Protein AF-A0A7S2YA47-F1 (afdb_monomer)

Mean predicted aligned error: 6.16 Å

InterPro domains:
  IPR000994 Peptidase M24 [PF00557] (29-94)
  IPR036005 Creatinase/aminopeptidase-like [G3DSA:3.90.230.10] (22-99)
  IPR036005 Creatinase/aminopeptidase-like [SSF55920] (19-94)
  IPR052433 Xaa-Pro dipeptidase-like [PTHR48480] (7-99)

Sequence (99 aa):
QLKTIMDDDFLFPLVAECRVIKSPAEMDLLRHVTEVTSYAHAYVMRNMKPGMMEYQGESLFKHYCYYNYGCRLLGYTAICGCGPNAAILHYGHAGEPNE

Solvent-accessible surface area (backbone atoms only — not comparable to full-atom values): 6145 Å² total; per-residue (Å²): 130,86,78,76,88,71,57,61,86,62,51,45,59,53,52,52,56,57,64,72,62,70,52,72,69,55,48,54,51,52,50,52,54,51,51,46,51,51,52,18,51,52,50,30,65,73,67,63,56,92,91,67,54,47,70,56,51,48,48,46,29,54,45,44,33,26,75,77,67,65,43,80,70,71,101,59,86,77,72,53,55,60,79,77,43,56,73,41,91,51,38,93,45,97,84,54,95,65,129

Secondary structure (DSSP, 8-state):
-------TTTHHHHHHHHTTSPPHHHHHHHHHHHHHHHHHHHHHHHH--TT--HHHHHHHHHHHHHHHH---S-SS------GGGGG-TTTT-TTSS--

Structure (mmCIF, N/CA/C/O backbone):
data_AF-A0A7S2YA47-F1
#
_entry.id   AF-A0A7S2YA47-F1
#
loop_
_atom_site.group_PDB
_atom_site.id
_atom_site.type_symbol
_atom_site.label_atom_id
_atom_site.label_alt_id
_atom_site.label_comp_id
_atom_site.label_asym_id
_atom_site.label_entity_id
_atom_site.label_seq_id
_atom_site.pdbx_PDB_ins_code
_atom_site.Cartn_x
_atom_site.Cartn_y
_atom_site.Cartn_z
_atom_site.occupancy
_atom_site.B_iso_or_equiv
_atom_site.auth_seq_id
_atom_site.auth_comp_id
_atom_site.auth_asym_id
_atom_site.auth_atom_id
_atom_site.pdbx_PDB_model_num
ATOM 1 N N . GLN A 1 1 ? 36.573 -14.750 -2.898 1.00 49.38 1 GLN A N 1
ATOM 2 C CA . GLN A 1 1 ? 35.393 -13.862 -2.906 1.00 49.38 1 GLN A CA 1
ATOM 3 C C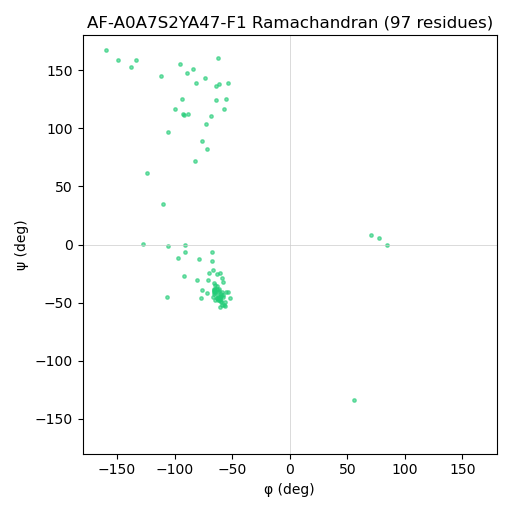 . GLN A 1 1 ? 35.374 -13.155 -4.250 1.00 49.38 1 GLN A C 1
ATOM 5 O O . GLN A 1 1 ? 36.305 -12.411 -4.530 1.00 49.38 1 GLN A O 1
ATOM 10 N N . LEU A 1 2 ? 34.404 -13.460 -5.116 1.00 52.62 2 LEU A N 1
ATOM 11 C CA . LEU A 1 2 ? 34.212 -12.703 -6.355 1.00 52.62 2 LEU A CA 1
ATOM 12 C C . LEU A 1 2 ? 33.728 -11.311 -5.949 1.00 52.62 2 LEU A C 1
ATOM 14 O O . LEU A 1 2 ? 32.648 -11.171 -5.385 1.00 52.62 2 LEU A O 1
ATOM 18 N N . LYS A 1 3 ? 34.576 -10.304 -6.149 1.00 56.91 3 LYS A N 1
ATOM 19 C CA . LYS A 1 3 ? 34.206 -8.903 -5.976 1.00 56.91 3 LYS A CA 1
ATOM 20 C C . LYS A 1 3 ? 33.305 -8.581 -7.164 1.00 56.91 3 LYS A C 1
ATOM 22 O O . LYS A 1 3 ? 33.797 -8.523 -8.289 1.00 56.91 3 LYS A O 1
ATOM 27 N N . THR A 1 4 ? 31.996 -8.504 -6.947 1.00 65.31 4 THR A N 1
ATOM 28 C CA . THR A 1 4 ? 31.060 -8.101 -7.997 1.00 65.31 4 THR A CA 1
ATOM 29 C C . THR A 1 4 ? 31.506 -6.729 -8.48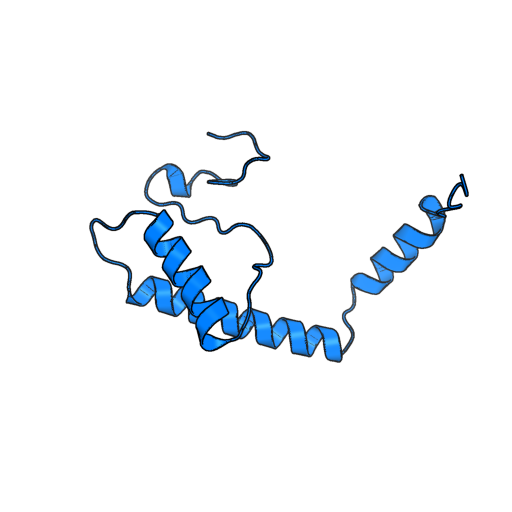7 1.00 65.31 4 THR A C 1
ATOM 31 O O . THR A 1 4 ? 31.564 -5.785 -7.702 1.00 65.31 4 THR A O 1
ATOM 34 N N . ILE A 1 5 ? 31.906 -6.635 -9.754 1.00 68.75 5 ILE A N 1
ATOM 35 C CA . ILE A 1 5 ? 32.142 -5.350 -10.408 1.00 68.75 5 ILE A CA 1
ATOM 36 C C . ILE A 1 5 ? 30.742 -4.820 -10.705 1.00 68.75 5 ILE A C 1
ATOM 38 O O . ILE A 1 5 ? 30.135 -5.190 -11.706 1.00 68.75 5 ILE A O 1
ATOM 42 N N . MET A 1 6 ? 30.175 -4.093 -9.749 1.00 69.50 6 MET A N 1
ATOM 43 C CA . MET A 1 6 ? 28.877 -3.450 -9.894 1.00 69.50 6 MET A CA 1
ATOM 44 C C . MET A 1 6 ? 29.157 -2.037 -10.395 1.00 69.50 6 MET A C 1
ATOM 46 O O . MET A 1 6 ? 29.830 -1.261 -9.720 1.00 69.50 6 MET A O 1
ATOM 50 N N . ASP A 1 7 ? 28.757 -1.761 -11.632 1.00 73.38 7 ASP A N 1
ATOM 51 C CA . ASP A 1 7 ? 28.939 -0.454 -12.262 1.00 73.38 7 ASP A CA 1
ATOM 52 C C . ASP A 1 7 ? 27.814 0.487 -11.818 1.00 73.38 7 ASP A C 1
ATOM 54 O O . ASP A 1 7 ? 26.868 0.766 -12.556 1.00 73.38 7 ASP A O 1
ATOM 58 N N . ASP A 1 8 ? 27.878 0.902 -10.556 1.00 79.31 8 ASP A N 1
ATOM 59 C CA . ASP A 1 8 ? 26.852 1.743 -9.939 1.00 79.31 8 ASP A CA 1
ATOM 60 C C . ASP A 1 8 ? 26.862 3.172 -10.499 1.00 79.31 8 ASP A C 1
ATOM 62 O O . ASP A 1 8 ? 25.832 3.835 -10.498 1.00 79.31 8 ASP A O 1
ATOM 66 N N . ASP A 1 9 ? 27.986 3.648 -11.031 1.00 85.50 9 ASP A N 1
ATOM 67 C CA . ASP A 1 9 ? 28.094 5.022 -11.528 1.00 85.50 9 ASP A CA 1
ATOM 68 C C . ASP A 1 9 ? 27.500 5.186 -12.935 1.00 85.50 9 ASP A C 1
ATOM 70 O O . ASP A 1 9 ? 26.979 6.253 -13.264 1.00 85.50 9 ASP A O 1
ATOM 74 N N . PHE A 1 10 ? 27.540 4.140 -13.769 1.00 87.00 10 PHE A N 1
ATOM 75 C CA . PHE A 1 10 ? 26.995 4.187 -15.127 1.00 87.00 10 PHE A CA 1
ATOM 76 C C . PHE A 1 10 ? 25.689 3.400 -15.284 1.00 87.00 10 PHE A C 1
ATOM 78 O O . PHE A 1 10 ? 24.732 3.909 -15.872 1.00 87.00 10 PHE A O 1
ATOM 85 N N . LEU A 1 11 ? 25.597 2.174 -14.755 1.00 89.75 11 LEU A N 1
ATOM 86 C CA . LEU A 1 11 ? 24.423 1.326 -14.981 1.00 89.75 11 LEU A CA 1
ATOM 87 C C . LEU A 1 11 ? 23.221 1.760 -14.136 1.00 89.75 11 LEU A C 1
ATOM 89 O O . LEU A 1 11 ? 22.095 1.749 -14.638 1.00 89.75 11 LEU A O 1
ATOM 93 N N . PHE A 1 12 ? 23.432 2.163 -12.880 1.00 90.38 12 PHE A N 1
ATOM 94 C CA . PHE A 1 12 ? 22.343 2.620 -12.012 1.00 90.38 12 PHE A CA 1
ATOM 95 C C . PHE A 1 12 ? 21.547 3.790 -12.611 1.00 90.38 12 PHE A C 1
ATOM 97 O O . PHE A 1 12 ? 20.326 3.643 -12.716 1.00 90.38 12 PHE A O 1
ATOM 104 N N . PRO A 1 13 ? 22.156 4.920 -13.041 1.00 93.19 13 PRO A N 1
ATOM 105 C CA . PRO A 1 13 ? 21.384 6.035 -13.588 1.00 93.19 13 PRO A CA 1
ATOM 106 C C . PRO A 1 13 ? 20.641 5.659 -14.874 1.00 93.19 13 PRO A C 1
ATOM 108 O O . PRO A 1 13 ? 19.504 6.086 -15.062 1.00 93.19 13 PRO A O 1
ATOM 111 N N . LEU A 1 14 ? 21.225 4.807 -15.725 1.00 94.19 14 LEU A N 1
ATOM 112 C CA . LEU A 1 14 ? 20.556 4.322 -16.936 1.00 94.19 14 LEU A CA 1
ATOM 113 C C . LEU A 1 14 ? 19.322 3.475 -16.608 1.00 94.19 14 LEU A C 1
ATOM 115 O O . LEU A 1 14 ? 18.247 3.699 -17.161 1.00 94.19 14 LEU A O 1
ATOM 119 N N . VAL A 1 15 ? 19.453 2.522 -15.683 1.00 93.12 15 VAL A N 1
ATOM 120 C CA . VAL A 1 15 ? 18.324 1.691 -15.245 1.00 93.12 15 VAL A CA 1
ATOM 121 C C . VAL A 1 15 ? 17.274 2.540 -14.527 1.00 93.12 15 VAL A C 1
ATOM 123 O O . VAL A 1 15 ? 16.079 2.316 -14.719 1.00 93.12 15 VAL A O 1
ATOM 126 N N . ALA A 1 16 ? 17.688 3.522 -13.725 1.00 94.12 16 ALA A N 1
ATOM 127 C CA . ALA A 1 16 ? 16.779 4.445 -13.055 1.00 94.12 16 ALA A CA 1
ATOM 128 C C . ALA A 1 16 ? 15.931 5.236 -14.064 1.00 94.12 16 ALA A C 1
ATOM 130 O O . ALA A 1 16 ? 14.712 5.287 -13.900 1.00 94.12 16 ALA A O 1
ATOM 131 N N . GLU A 1 17 ? 16.537 5.754 -15.138 1.00 95.88 17 GLU A N 1
ATOM 132 C CA . GLU A 1 17 ? 15.813 6.407 -16.238 1.00 95.88 17 GLU A CA 1
ATOM 133 C C . GLU A 1 17 ? 14.823 5.457 -16.922 1.00 95.88 17 GLU A C 1
ATOM 135 O O . GLU A 1 17 ? 13.649 5.791 -17.097 1.00 95.88 17 GLU A O 1
ATOM 140 N N . CYS A 1 18 ? 15.229 4.214 -17.209 1.00 96.00 18 CYS A N 1
ATOM 141 C CA . CYS A 1 18 ? 14.315 3.218 -17.775 1.00 96.00 18 CYS A CA 1
ATOM 142 C C . CYS A 1 18 ? 13.089 2.944 -16.884 1.00 96.00 18 CYS A C 1
ATOM 144 O O . CYS A 1 18 ? 12.027 2.615 -17.402 1.00 96.00 18 CYS A O 1
ATOM 146 N N . ARG A 1 19 ? 13.193 3.098 -15.557 1.00 96.56 19 ARG A N 1
ATOM 147 C CA . ARG A 1 19 ? 12.073 2.890 -14.619 1.00 96.56 19 ARG A CA 1
ATOM 148 C C . ARG A 1 19 ? 11.088 4.058 -14.560 1.00 96.56 19 ARG A C 1
ATOM 150 O O . ARG A 1 19 ? 10.011 3.915 -13.964 1.00 96.56 19 ARG A O 1
ATOM 157 N N . VAL A 1 20 ? 11.419 5.218 -15.129 1.00 97.44 20 VAL A N 1
ATOM 158 C CA . VAL A 1 20 ? 10.530 6.391 -15.135 1.00 97.44 20 VAL A CA 1
ATOM 159 C C . VAL A 1 20 ? 9.292 6.105 -15.987 1.00 97.44 20 VAL A C 1
ATOM 161 O O . VAL A 1 20 ? 8.168 6.323 -15.519 1.00 97.44 20 VAL A O 1
ATOM 164 N N . ILE A 1 21 ? 9.483 5.530 -17.177 1.00 97.19 21 ILE A N 1
ATOM 165 C CA . ILE A 1 21 ? 8.414 5.182 -18.118 1.00 97.19 21 ILE A CA 1
ATOM 166 C C . ILE A 1 21 ? 8.091 3.693 -18.009 1.00 97.19 21 ILE A C 1
ATOM 168 O O . ILE A 1 21 ? 8.920 2.838 -18.293 1.00 97.19 21 ILE A O 1
ATOM 172 N N . LYS A 1 22 ? 6.866 3.383 -17.589 1.00 97.88 22 LYS A N 1
ATOM 173 C CA . LYS A 1 22 ? 6.432 2.009 -17.316 1.00 97.88 22 LYS A CA 1
ATOM 174 C C . LYS A 1 22 ? 6.057 1.336 -18.628 1.00 97.88 22 LYS A C 1
ATOM 176 O O . LYS A 1 22 ? 5.386 1.933 -19.472 1.00 97.88 22 LYS A O 1
ATOM 181 N N . SER A 1 23 ? 6.443 0.079 -18.775 1.00 98.19 23 SER A N 1
ATOM 182 C CA . SER A 1 23 ? 5.944 -0.777 -19.846 1.00 98.19 23 SER A CA 1
ATOM 183 C C . SER A 1 23 ? 4.421 -0.974 -19.732 1.00 98.19 23 SER A C 1
ATOM 185 O O . SER A 1 23 ? 3.847 -0.797 -18.652 1.00 98.19 23 SER A O 1
ATOM 187 N N . PRO A 1 24 ? 3.736 -1.387 -20.815 1.00 98.38 24 PRO A N 1
ATOM 188 C CA . PRO A 1 24 ? 2.306 -1.693 -20.758 1.00 98.38 24 PRO A CA 1
ATOM 189 C C . PRO A 1 24 ? 1.949 -2.714 -19.666 1.00 98.38 24 PRO A C 1
ATOM 191 O O . PRO A 1 24 ? 0.996 -2.501 -18.923 1.00 98.38 24 PRO A O 1
ATOM 194 N N . ALA A 1 25 ? 2.766 -3.759 -19.496 1.00 98.31 25 ALA A N 1
ATOM 195 C CA . ALA A 1 25 ? 2.554 -4.782 -18.473 1.00 98.31 25 ALA A CA 1
ATOM 196 C C . ALA A 1 25 ? 2.693 -4.231 -17.040 1.00 98.31 25 ALA A C 1
ATOM 198 O O . ALA A 1 25 ? 1.898 -4.570 -16.164 1.00 98.31 25 ALA A O 1
ATOM 199 N N . GLU A 1 26 ? 3.668 -3.349 -16.791 1.00 98.44 26 GLU A N 1
ATOM 200 C CA . GLU A 1 26 ? 3.803 -2.672 -15.494 1.00 98.44 26 GLU A CA 1
ATOM 201 C C . GLU A 1 26 ? 2.624 -1.737 -15.222 1.00 98.44 26 GLU A C 1
ATOM 203 O O . GLU A 1 26 ? 2.132 -1.682 -14.097 1.00 98.44 26 GLU A O 1
ATOM 208 N N . MET A 1 27 ? 2.139 -1.023 -16.241 1.00 98.50 27 MET A N 1
ATOM 209 C CA . MET A 1 27 ? 0.957 -0.171 -16.113 1.00 98.50 27 MET A CA 1
ATOM 210 C C . MET A 1 27 ? -0.294 -0.977 -15.760 1.00 98.50 27 MET A C 1
ATOM 212 O O . MET A 1 27 ? -1.072 -0.543 -14.912 1.00 98.50 27 MET A O 1
ATOM 216 N N . ASP A 1 28 ? -0.485 -2.148 -16.366 1.00 98.31 28 ASP A N 1
ATOM 217 C CA . ASP A 1 28 ? -1.615 -3.026 -16.055 1.00 98.31 28 ASP A CA 1
ATOM 218 C C . ASP A 1 28 ? -1.541 -3.553 -14.618 1.00 98.31 28 ASP A C 1
ATOM 220 O O . ASP A 1 28 ? -2.539 -3.515 -13.893 1.00 98.31 28 ASP A O 1
ATOM 224 N N . LEU A 1 29 ? -0.345 -3.935 -14.160 1.00 97.00 29 LEU A N 1
ATOM 225 C CA . LEU A 1 29 ? -0.124 -4.310 -12.766 1.00 97.00 29 LEU A CA 1
ATOM 226 C C . LEU A 1 29 ? -0.414 -3.145 -11.810 1.00 97.00 29 LEU A C 1
ATOM 228 O O . LEU A 1 29 ? -1.120 -3.335 -10.820 1.00 97.00 29 LEU A O 1
ATOM 232 N N . LEU A 1 30 ? 0.090 -1.940 -12.103 1.00 97.50 30 LEU A N 1
ATOM 233 C CA . LEU A 1 30 ? -0.131 -0.749 -11.278 1.00 97.50 30 LEU A CA 1
ATOM 234 C C . LEU A 1 30 ? -1.616 -0.385 -11.177 1.00 97.50 30 LEU A C 1
ATOM 236 O O . LEU A 1 30 ? -2.084 -0.039 -10.092 1.00 97.50 30 LEU A O 1
ATOM 240 N N . ARG A 1 31 ? -2.373 -0.498 -12.275 1.00 98.25 31 ARG A N 1
ATOM 241 C CA . ARG A 1 31 ? -3.830 -0.293 -12.266 1.00 98.25 31 ARG A CA 1
ATOM 242 C C . ARG A 1 31 ? -4.522 -1.302 -11.363 1.00 98.25 31 ARG A C 1
ATOM 244 O O . ARG A 1 31 ? -5.313 -0.895 -10.517 1.00 98.25 31 ARG A O 1
ATOM 251 N N . HIS A 1 32 ? -4.178 -2.581 -11.502 1.00 96.88 32 HIS A N 1
ATOM 252 C CA . HIS A 1 32 ? -4.751 -3.639 -10.681 1.00 96.88 32 HIS A CA 1
ATOM 253 C C . HIS A 1 32 ? -4.494 -3.401 -9.187 1.00 96.88 32 HIS A C 1
ATOM 255 O O . HIS A 1 32 ? -5.439 -3.351 -8.405 1.00 96.88 32 HIS A O 1
ATOM 261 N N . VAL A 1 33 ? -3.242 -3.174 -8.774 1.00 96.88 33 VAL A N 1
ATOM 262 C CA . VAL A 1 33 ? -2.939 -2.956 -7.345 1.00 96.88 33 VAL A CA 1
ATOM 263 C C . VAL A 1 33 ? -3.575 -1.672 -6.808 1.00 96.88 33 VAL A C 1
ATOM 265 O O . VAL A 1 33 ? -4.043 -1.658 -5.673 1.00 96.88 33 VAL A O 1
ATOM 268 N N . THR A 1 34 ? -3.668 -0.616 -7.623 1.00 97.69 34 THR A N 1
ATOM 269 C CA . THR A 1 34 ? -4.343 0.636 -7.238 1.00 97.69 34 THR A CA 1
ATOM 270 C C . THR A 1 34 ? -5.838 0.418 -7.010 1.00 97.69 34 THR A C 1
ATOM 272 O O . THR A 1 34 ? -6.406 0.954 -6.056 1.00 97.69 34 THR A O 1
ATOM 275 N N . GLU A 1 35 ? -6.482 -0.390 -7.851 1.00 98.06 35 GLU A N 1
ATOM 276 C CA . GLU A 1 35 ? -7.882 -0.775 -7.680 1.00 98.06 35 GLU A CA 1
ATOM 277 C C . GLU A 1 35 ? -8.083 -1.566 -6.375 1.00 98.06 35 GLU A C 1
ATOM 279 O O . GLU A 1 35 ? -8.938 -1.205 -5.561 1.00 98.06 35 GLU A O 1
ATOM 284 N N . VAL A 1 36 ? -7.239 -2.570 -6.114 1.00 98.12 36 VAL A N 1
ATOM 285 C CA . VAL A 1 36 ? -7.263 -3.348 -4.861 1.00 98.12 36 VAL A CA 1
ATOM 286 C C . VAL A 1 36 ? -7.124 -2.441 -3.638 1.00 98.12 36 VAL A C 1
ATOM 288 O O . VAL A 1 36 ? -7.939 -2.513 -2.715 1.00 98.12 36 VAL A O 1
ATOM 291 N N . THR A 1 37 ? -6.131 -1.550 -3.643 1.00 97.94 37 THR A N 1
ATOM 292 C CA . THR A 1 37 ? -5.901 -0.573 -2.571 1.00 97.94 37 THR A CA 1
ATOM 293 C C . THR A 1 37 ? -7.109 0.344 -2.372 1.00 97.94 37 THR A C 1
ATOM 295 O O . THR A 1 37 ? -7.506 0.600 -1.234 1.00 97.94 37 THR A O 1
ATOM 298 N N . SER A 1 38 ? -7.744 0.793 -3.456 1.00 98.44 38 SER A N 1
ATOM 299 C CA . SER A 1 38 ? -8.933 1.652 -3.398 1.00 98.44 38 SER A CA 1
ATOM 300 C C . SER A 1 38 ? -10.114 0.943 -2.733 1.00 98.44 38 SER A C 1
ATOM 302 O O . SER A 1 38 ? -10.755 1.497 -1.834 1.00 98.44 38 SER A O 1
ATOM 304 N N . TYR A 1 39 ? -10.375 -0.311 -3.110 1.00 98.62 39 TYR A N 1
ATOM 305 C CA . TYR A 1 39 ? -11.413 -1.116 -2.472 1.00 98.62 39 TYR A CA 1
ATOM 306 C C . TYR A 1 39 ? -11.098 -1.422 -1.005 1.00 98.62 39 TYR A C 1
ATOM 308 O O . TYR A 1 39 ? -12.003 -1.365 -0.172 1.00 98.62 39 TYR A O 1
ATOM 316 N N . ALA A 1 40 ? -9.833 -1.677 -0.662 1.00 98.38 40 ALA A N 1
ATOM 317 C CA . ALA A 1 40 ? -9.408 -1.888 0.719 1.00 98.38 40 ALA A CA 1
ATOM 318 C C . ALA A 1 40 ? -9.641 -0.642 1.586 1.00 98.38 40 ALA A C 1
ATOM 320 O O . ALA A 1 40 ? -10.202 -0.751 2.677 1.00 98.38 40 ALA A O 1
ATOM 321 N N . HIS A 1 41 ? -9.309 0.554 1.090 1.00 98.44 41 HIS A N 1
ATOM 322 C CA . HIS A 1 41 ? -9.626 1.807 1.782 1.00 98.44 41 HIS A CA 1
ATOM 323 C C . HIS A 1 41 ? -11.136 1.985 1.982 1.00 98.44 41 HIS A C 1
ATOM 325 O O . HIS A 1 41 ? -11.578 2.292 3.091 1.00 98.44 41 HIS A O 1
ATOM 331 N N . ALA A 1 42 ? -11.947 1.751 0.944 1.00 98.69 42 ALA A N 1
ATOM 332 C CA . ALA A 1 42 ? -13.405 1.822 1.053 1.00 98.69 42 ALA A CA 1
ATOM 333 C C . ALA A 1 42 ? -13.963 0.799 2.058 1.00 98.69 42 ALA A C 1
ATOM 335 O O . ALA A 1 42 ? -14.892 1.103 2.810 1.00 98.69 42 ALA A O 1
ATOM 336 N N . TYR A 1 43 ? -13.387 -0.402 2.100 1.00 98.62 43 TYR A N 1
ATOM 337 C CA . TYR A 1 43 ? -13.738 -1.433 3.068 1.00 98.62 43 TYR A CA 1
ATOM 338 C C . TYR A 1 43 ? -13.436 -0.991 4.504 1.00 98.62 43 TYR A C 1
ATOM 340 O O . TYR A 1 43 ? -14.312 -1.110 5.361 1.00 98.62 43 TYR A O 1
ATOM 348 N N . VAL A 1 44 ? -12.257 -0.416 4.764 1.00 98.25 44 VAL A N 1
ATOM 349 C CA . VAL A 1 44 ? -11.920 0.163 6.075 1.00 98.25 44 VAL A CA 1
ATOM 350 C C . VAL A 1 44 ? -12.935 1.240 6.454 1.00 98.25 44 VAL A C 1
ATOM 352 O O . VAL A 1 44 ? -13.557 1.134 7.508 1.00 98.25 44 VAL A O 1
ATOM 355 N N . MET A 1 45 ? -13.186 2.219 5.575 1.00 97.88 45 MET A N 1
ATOM 356 C CA . MET A 1 45 ? -14.123 3.321 5.839 1.00 97.88 45 MET A CA 1
ATOM 357 C C . MET A 1 45 ? -15.532 2.835 6.214 1.00 97.88 45 MET A C 1
ATOM 359 O O . MET A 1 45 ? -16.147 3.374 7.129 1.00 97.88 45 MET A O 1
ATOM 363 N N . ARG A 1 46 ? -16.044 1.793 5.546 1.00 98.44 46 ARG A N 1
ATOM 364 C CA . ARG A 1 46 ? -17.378 1.225 5.826 1.00 98.44 46 ARG A CA 1
ATOM 365 C C . ARG A 1 46 ? -17.450 0.472 7.156 1.00 98.44 46 ARG A C 1
ATOM 367 O O . ARG A 1 46 ? -18.516 0.416 7.775 1.00 98.44 46 ARG A O 1
ATOM 374 N N . ASN A 1 47 ? -16.337 -0.118 7.581 1.00 98.12 47 ASN A N 1
ATOM 375 C CA . ASN A 1 47 ? -16.265 -0.956 8.776 1.00 98.12 47 ASN A CA 1
ATOM 376 C C . ASN A 1 47 ? -15.761 -0.213 10.018 1.00 98.12 47 ASN A C 1
ATOM 378 O O . ASN A 1 47 ? -15.910 -0.737 11.117 1.00 98.12 47 ASN A O 1
ATOM 382 N N . MET A 1 48 ? -15.227 1.003 9.876 1.00 96.19 48 MET A N 1
ATOM 383 C CA . MET A 1 48 ? -14.858 1.842 11.015 1.00 96.19 48 MET A CA 1
ATOM 384 C C . MET A 1 48 ? -16.060 2.189 11.893 1.00 96.19 48 MET A C 1
ATOM 386 O O . MET A 1 48 ? -17.152 2.508 11.407 1.00 96.19 48 MET A O 1
ATOM 390 N N . LYS A 1 49 ? -15.839 2.125 13.210 1.00 96.75 49 LYS A N 1
ATOM 391 C CA . LYS A 1 49 ? -16.807 2.437 14.264 1.00 96.75 49 LYS A CA 1
ATOM 392 C C . LYS A 1 49 ? -16.133 3.233 15.385 1.00 96.75 49 LYS A C 1
ATOM 394 O O . LYS A 1 49 ? -14.933 3.064 15.610 1.00 96.75 49 LYS A O 1
ATOM 399 N N . PRO A 1 50 ? -16.890 4.070 16.117 1.00 96.25 50 PRO A N 1
ATOM 400 C CA . PRO A 1 50 ? -16.389 4.699 17.333 1.00 96.25 50 PRO A CA 1
ATOM 401 C C . PRO A 1 50 ? -15.833 3.662 18.318 1.00 96.25 50 PRO A C 1
ATOM 403 O O . PRO A 1 50 ? -16.423 2.597 18.493 1.00 96.25 50 PRO A O 1
ATOM 406 N N . GLY A 1 51 ? -14.709 3.985 18.959 1.00 95.44 51 GLY A N 1
ATOM 407 C CA . GLY A 1 51 ? -14.045 3.113 19.934 1.00 95.44 51 GLY A CA 1
ATOM 408 C C . GLY A 1 51 ? -13.103 2.064 19.337 1.00 95.44 51 GLY A C 1
ATOM 409 O O . GLY A 1 51 ? -12.493 1.315 20.094 1.00 95.44 51 GLY A O 1
ATOM 410 N N . MET A 1 52 ? -12.959 2.003 18.010 1.00 96.25 52 MET A N 1
ATOM 411 C CA . MET A 1 52 ? -11.937 1.166 17.383 1.00 96.25 52 MET A CA 1
ATOM 412 C C . MET A 1 52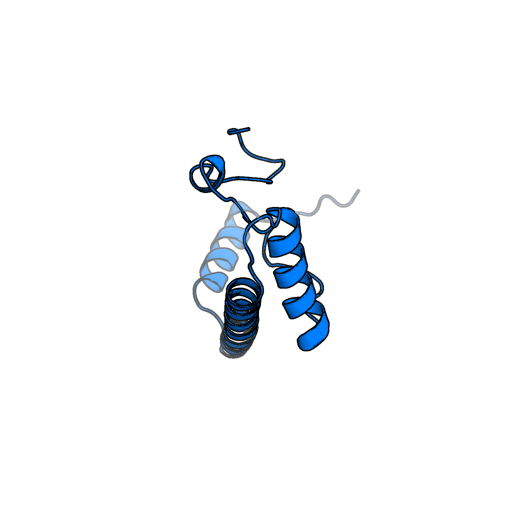 ? -10.542 1.770 17.546 1.00 96.25 52 MET A C 1
ATOM 414 O O . MET A 1 52 ? -10.355 2.982 17.455 1.00 96.25 52 MET A O 1
ATOM 418 N N . MET A 1 53 ? -9.564 0.892 17.730 1.00 95.06 53 MET A N 1
ATOM 419 C CA . MET A 1 53 ? -8.146 1.212 17.746 1.00 95.06 53 MET A CA 1
ATOM 420 C C . MET A 1 53 ? -7.584 1.243 16.322 1.00 95.06 53 MET A C 1
ATOM 422 O O . MET A 1 53 ? -8.018 0.498 15.442 1.00 95.06 53 MET A O 1
ATOM 426 N N . GLU A 1 54 ? -6.552 2.050 16.116 1.00 95.12 54 GLU A N 1
ATOM 427 C CA . GLU A 1 54 ? -5.857 2.229 14.836 1.00 95.12 54 GLU A CA 1
ATOM 428 C C . GLU A 1 54 ? -5.401 0.908 14.193 1.00 95.12 54 GLU A C 1
ATOM 430 O O . GLU A 1 54 ? -5.698 0.651 13.024 1.00 95.12 54 GLU A O 1
ATOM 435 N N . TYR A 1 55 ? -4.786 0.006 14.969 1.00 94.56 55 TYR A N 1
ATOM 436 C CA . TYR A 1 55 ? -4.339 -1.302 14.467 1.00 94.56 55 TYR A CA 1
ATOM 437 C C . TYR A 1 55 ? -5.494 -2.166 13.930 1.00 94.56 55 TYR A C 1
ATOM 439 O O . TYR A 1 55 ? -5.285 -3.044 13.092 1.00 94.56 55 TYR A O 1
ATOM 447 N N . GLN A 1 56 ? -6.731 -1.938 14.389 1.00 96.81 56 GLN A N 1
ATOM 448 C CA . GLN A 1 56 ? -7.898 -2.657 13.880 1.00 96.81 56 GLN A CA 1
ATOM 449 C C . GLN A 1 56 ? -8.229 -2.185 12.462 1.00 96.81 56 GLN A C 1
ATOM 451 O O . GLN A 1 56 ? -8.479 -3.022 11.595 1.00 96.81 56 GLN A O 1
ATOM 456 N N . GLY A 1 57 ? -8.156 -0.878 12.191 1.00 96.62 57 GLY A N 1
ATOM 457 C CA . GLY A 1 57 ? -8.283 -0.330 10.836 1.00 96.62 57 GLY A CA 1
ATOM 458 C C . GLY A 1 57 ? -7.201 -0.856 9.895 1.00 96.62 57 GLY A C 1
ATOM 459 O O . GLY A 1 57 ? -7.512 -1.348 8.808 1.00 96.62 57 GLY A O 1
ATOM 460 N N . GLU A 1 58 ? -5.948 -0.861 10.351 1.00 96.50 58 GLU A N 1
ATOM 461 C CA . GLU A 1 58 ? -4.830 -1.448 9.609 1.00 96.50 58 GLU A CA 1
ATOM 462 C C . GLU A 1 58 ? -5.060 -2.939 9.299 1.00 96.50 58 GLU A C 1
ATOM 464 O O . GLU A 1 58 ? -4.837 -3.395 8.172 1.00 96.50 58 GLU A O 1
ATOM 469 N N . SER A 1 59 ? -5.550 -3.709 10.278 1.00 96.75 59 SER A N 1
ATOM 470 C CA . SER A 1 59 ? -5.832 -5.135 10.097 1.00 96.75 59 SER A CA 1
ATOM 471 C C . SER A 1 59 ? -6.921 -5.388 9.052 1.00 96.75 59 SER A C 1
ATOM 473 O O . SER A 1 59 ? -6.784 -6.310 8.248 1.00 96.75 59 SER A O 1
ATOM 475 N N . LEU A 1 60 ? -7.960 -4.544 9.000 1.00 98.12 60 LEU A N 1
ATOM 476 C CA . LEU A 1 60 ? -9.024 -4.638 7.999 1.00 98.12 60 LEU A CA 1
ATOM 477 C C . LEU A 1 60 ? -8.490 -4.366 6.593 1.00 98.12 60 LEU A C 1
ATOM 479 O O . LEU A 1 60 ? -8.856 -5.081 5.661 1.00 98.12 60 LEU A O 1
ATOM 483 N N . PHE A 1 61 ? -7.604 -3.379 6.447 1.00 98.12 61 PHE A N 1
ATOM 484 C CA . PHE A 1 61 ? -6.954 -3.080 5.173 1.00 98.12 61 PHE A CA 1
ATOM 485 C C . PHE A 1 61 ? -6.134 -4.278 4.678 1.00 98.12 61 PHE A C 1
ATOM 487 O O . PHE A 1 61 ? -6.359 -4.785 3.579 1.00 98.12 61 PHE A O 1
ATOM 494 N N . LYS A 1 62 ? -5.223 -4.781 5.525 1.00 97.25 62 LYS A N 1
ATOM 495 C CA . LYS A 1 62 ? -4.369 -5.943 5.228 1.00 97.25 62 LYS A CA 1
ATOM 496 C C . LYS A 1 62 ? -5.195 -7.182 4.897 1.00 97.25 62 LYS A C 1
ATOM 498 O O . LYS A 1 62 ? -4.907 -7.872 3.919 1.00 97.25 62 LYS A O 1
ATOM 503 N N . HIS A 1 63 ? -6.229 -7.446 5.695 1.00 97.75 63 HIS A N 1
ATOM 504 C CA . HIS A 1 63 ? -7.143 -8.556 5.474 1.00 97.75 63 HIS A CA 1
ATOM 505 C C . HIS A 1 63 ? -7.827 -8.438 4.115 1.00 97.75 63 HIS A C 1
ATOM 507 O O . HIS A 1 63 ? -7.801 -9.397 3.355 1.00 97.75 63 HIS A O 1
ATOM 513 N N . TYR A 1 64 ? -8.382 -7.273 3.775 1.00 98.44 64 TYR A N 1
ATOM 514 C CA . TYR A 1 64 ? -9.092 -7.098 2.513 1.00 98.44 64 TYR A CA 1
ATOM 515 C C . TYR A 1 64 ? -8.184 -7.332 1.299 1.00 98.44 64 TYR A C 1
ATOM 517 O O . TYR A 1 64 ? -8.563 -8.081 0.396 1.00 98.44 64 TYR A O 1
ATOM 525 N N . CYS A 1 65 ? -6.978 -6.752 1.308 1.00 98.25 65 CYS A N 1
ATOM 526 C CA . CYS A 1 65 ? -5.978 -6.932 0.254 1.00 98.25 65 CYS A CA 1
ATOM 527 C C . CYS A 1 65 ? -5.581 -8.405 0.086 1.00 98.25 65 CYS A C 1
ATOM 529 O O . CYS A 1 65 ? -5.588 -8.931 -1.027 1.00 98.25 65 CYS A O 1
ATOM 531 N N . TYR A 1 66 ? -5.249 -9.092 1.182 1.00 98.00 66 TYR A N 1
ATOM 532 C CA . TYR A 1 66 ? -4.753 -10.461 1.086 1.00 98.00 66 TYR A CA 1
ATOM 533 C C . TYR A 1 66 ? -5.874 -11.471 0.821 1.00 98.00 66 TYR A C 1
ATOM 535 O O . TYR A 1 66 ? -5.744 -12.311 -0.065 1.00 98.00 66 TYR A O 1
ATOM 543 N N . TYR A 1 67 ? -6.984 -11.376 1.550 1.00 98.06 67 TYR A N 1
ATOM 544 C CA . TYR A 1 67 ? -8.078 -12.340 1.469 1.00 98.06 67 TYR A CA 1
ATOM 545 C C . TYR A 1 67 ? -8.775 -12.322 0.104 1.00 98.06 67 TYR A C 1
ATOM 547 O O . TYR A 1 67 ? -9.052 -13.384 -0.444 1.00 98.06 67 TYR A O 1
ATOM 555 N N . ASN A 1 68 ? -9.035 -11.136 -0.461 1.00 97.81 68 ASN A N 1
ATOM 556 C CA . ASN A 1 68 ? -9.805 -11.021 -1.705 1.00 97.81 68 ASN A CA 1
ATOM 557 C C . ASN A 1 68 ? -8.933 -11.032 -2.968 1.00 97.81 68 ASN A C 1
ATOM 559 O O . ASN A 1 68 ? -9.411 -11.440 -4.021 1.00 97.81 68 ASN A O 1
ATOM 563 N N . TYR A 1 69 ? -7.674 -10.589 -2.876 1.00 97.12 69 TYR A N 1
ATOM 564 C CA . TYR A 1 69 ? -6.816 -10.379 -4.052 1.00 97.12 69 TYR A CA 1
ATOM 565 C C . TYR A 1 69 ? -5.458 -11.081 -3.964 1.00 97.12 69 TYR A C 1
ATOM 567 O O . TYR A 1 69 ? -4.643 -10.969 -4.874 1.00 97.12 69 TYR A O 1
ATOM 575 N N . GLY A 1 70 ? -5.175 -11.810 -2.880 1.00 96.50 70 GLY A N 1
ATOM 576 C CA . GLY A 1 70 ? -3.911 -12.532 -2.721 1.00 96.50 70 GLY A CA 1
ATOM 577 C C . GLY A 1 70 ? -2.694 -11.630 -2.486 1.00 96.50 70 GLY A C 1
ATOM 578 O O . GLY A 1 70 ? -1.567 -12.126 -2.447 1.00 96.50 70 GLY A O 1
ATOM 579 N N . CYS A 1 71 ? -2.888 -10.321 -2.282 1.00 95.56 71 CYS A N 1
ATOM 580 C CA . CYS A 1 71 ? -1.814 -9.365 -2.019 1.00 95.56 71 CYS A CA 1
ATOM 581 C C . CYS A 1 71 ? -1.248 -9.562 -0.606 1.00 95.56 71 CYS A C 1
ATOM 583 O O . CYS A 1 71 ? -1.633 -8.882 0.344 1.00 95.56 71 CYS A O 1
ATOM 585 N N . ARG A 1 72 ? -0.335 -10.529 -0.462 1.00 93.19 72 ARG A N 1
ATOM 586 C CA . ARG A 1 72 ? 0.281 -10.891 0.824 1.00 93.19 72 ARG A CA 1
ATOM 587 C C . ARG A 1 72 ? 1.155 -9.779 1.403 1.00 93.19 72 ARG A C 1
ATOM 589 O O . ARG A 1 72 ? 1.267 -9.665 2.621 1.00 93.19 72 ARG A O 1
ATOM 596 N N . LEU A 1 73 ? 1.807 -9.008 0.537 1.00 92.69 73 LEU A N 1
ATOM 597 C CA . LEU A 1 73 ? 2.680 -7.901 0.914 1.00 92.69 73 LEU A CA 1
ATOM 598 C C . LEU A 1 73 ? 2.047 -6.579 0.490 1.00 92.69 73 LEU A C 1
ATOM 600 O O . LEU A 1 73 ? 1.396 -6.497 -0.551 1.00 92.69 73 LEU A O 1
ATOM 604 N N . LEU A 1 74 ? 2.268 -5.551 1.304 1.00 93.19 74 LEU A N 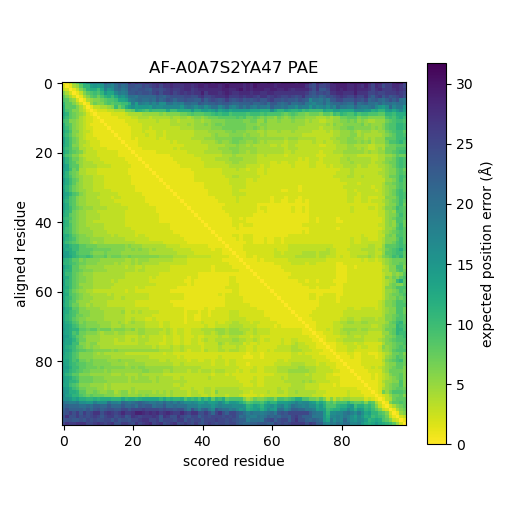1
ATOM 605 C CA . LEU A 1 74 ? 1.920 -4.173 0.979 1.00 93.19 74 LEU A CA 1
ATOM 606 C C . LEU A 1 74 ? 3.139 -3.464 0.384 1.00 93.19 74 LEU A C 1
ATOM 608 O O . LEU A 1 74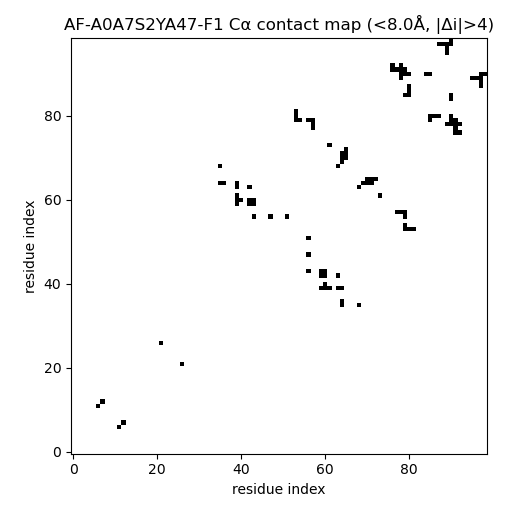 ? 4.274 -3.835 0.680 1.00 93.19 74 LEU A O 1
ATOM 612 N N . GLY A 1 75 ? 2.903 -2.423 -0.420 1.00 91.25 75 GLY A N 1
ATOM 613 C CA . GLY A 1 75 ? 3.987 -1.609 -0.984 1.00 91.25 75 GLY A CA 1
ATOM 614 C C . GLY A 1 75 ? 4.814 -0.875 0.078 1.00 91.25 75 GLY A C 1
ATOM 615 O O . GLY A 1 75 ? 5.979 -0.575 -0.156 1.00 91.25 75 GLY A O 1
ATOM 616 N N . TYR A 1 76 ? 4.220 -0.612 1.244 1.00 90.56 76 TYR A N 1
ATOM 617 C CA . TYR A 1 76 ? 4.856 -0.018 2.417 1.00 90.56 76 TYR A CA 1
ATOM 618 C C . TYR A 1 76 ? 4.035 -0.337 3.679 1.00 90.56 76 TYR A C 1
ATOM 620 O O . TYR A 1 76 ? 2.898 -0.814 3.594 1.00 90.56 76 TYR A O 1
ATOM 628 N N . THR A 1 77 ? 4.611 -0.090 4.857 1.00 89.12 77 THR A N 1
ATOM 629 C CA . THR A 1 77 ? 3.893 -0.191 6.138 1.00 89.12 77 THR A CA 1
ATOM 630 C C . THR A 1 77 ? 2.781 0.850 6.188 1.00 89.12 77 THR A C 1
ATOM 632 O O . THR A 1 77 ? 3.041 2.034 6.007 1.00 89.12 77 THR A O 1
ATOM 635 N N . ALA A 1 78 ? 1.543 0.422 6.427 1.00 90.00 78 ALA A N 1
ATOM 636 C CA . ALA A 1 78 ? 0.402 1.327 6.432 1.00 90.00 78 ALA A CA 1
ATOM 637 C C . ALA A 1 78 ? 0.503 2.364 7.563 1.00 90.00 78 ALA A C 1
ATOM 639 O O . ALA A 1 78 ? 0.780 2.016 8.707 1.00 90.00 78 ALA A O 1
ATOM 640 N N . ILE A 1 79 ? 0.198 3.619 7.239 1.00 92.94 79 ILE A N 1
ATOM 641 C CA . ILE A 1 79 ? -0.003 4.691 8.215 1.00 92.94 79 ILE A CA 1
ATOM 642 C C . ILE A 1 79 ? -1.494 4.726 8.541 1.00 92.94 79 ILE A C 1
ATOM 644 O O . ILE A 1 79 ? -2.315 5.070 7.690 1.00 92.94 79 ILE A O 1
ATOM 648 N N . CYS A 1 80 ? -1.853 4.343 9.762 1.00 93.62 80 CYS A N 1
ATOM 649 C CA . CYS A 1 80 ? -3.239 4.311 10.223 1.00 93.62 80 CYS A CA 1
ATOM 650 C C . CYS A 1 80 ? -3.396 5.150 11.498 1.00 93.62 80 CYS A C 1
ATOM 652 O O . CYS A 1 80 ? -3.723 4.614 12.546 1.00 93.62 80 CYS A O 1
ATOM 654 N N . GLY A 1 81 ? -3.121 6.453 11.420 1.00 92.38 81 GLY A N 1
ATOM 655 C CA . GLY A 1 81 ? -3.234 7.377 12.555 1.00 92.38 81 GLY A CA 1
ATOM 656 C C . GLY A 1 81 ? -4.627 8.002 12.698 1.00 92.38 81 GLY A C 1
ATOM 657 O O . GLY A 1 81 ? -5.312 8.269 11.710 1.00 92.38 81 GLY A O 1
ATOM 658 N N . CYS A 1 82 ? -5.038 8.281 13.931 1.00 92.06 82 CYS A N 1
ATOM 659 C CA . CYS A 1 82 ? -6.251 9.009 14.289 1.00 92.06 82 CYS A CA 1
ATOM 660 C C . CYS A 1 82 ? -5.958 10.082 15.352 1.00 92.06 82 CYS A C 1
ATOM 662 O O . CYS A 1 82 ? -4.953 10.029 16.060 1.00 92.06 82 CYS A O 1
ATOM 664 N N . GLY A 1 83 ? -6.830 11.089 15.467 1.00 91.88 83 GLY A N 1
ATOM 665 C CA . GLY A 1 83 ? -6.619 12.186 16.417 1.00 91.88 83 GLY A CA 1
ATOM 666 C C . GLY A 1 83 ? -5.257 12.876 16.202 1.00 91.88 83 GLY A C 1
ATOM 667 O O . GLY A 1 83 ? -4.907 13.146 15.052 1.00 91.88 83 GLY A O 1
ATOM 668 N N . PRO A 1 84 ?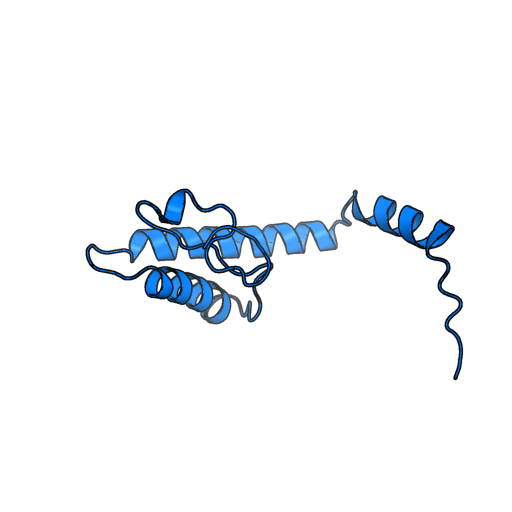 -4.473 13.144 17.264 1.00 92.25 84 PRO A N 1
ATOM 669 C CA . PRO A 1 84 ? -3.130 13.721 17.143 1.00 92.25 84 PRO A CA 1
ATOM 670 C C . PRO A 1 84 ? -2.164 12.894 16.281 1.00 92.25 84 PRO A C 1
ATOM 672 O O . PRO A 1 84 ? -1.347 13.473 15.568 1.00 92.25 84 PRO A O 1
ATOM 675 N N . ASN A 1 85 ? -2.297 11.562 16.266 1.00 91.44 85 ASN A N 1
ATOM 676 C CA . ASN A 1 85 ? -1.417 10.683 15.488 1.00 91.44 85 ASN A CA 1
ATOM 677 C C . ASN A 1 85 ? -1.590 10.874 13.975 1.00 91.44 85 ASN A C 1
ATOM 679 O O . ASN A 1 85 ? -0.676 10.587 13.210 1.00 91.44 85 ASN A O 1
ATOM 683 N N . ALA A 1 86 ? -2.732 11.407 13.522 1.00 91.75 86 ALA A N 1
ATOM 684 C CA . ALA A 1 86 ? -2.947 11.735 12.111 1.00 91.75 86 ALA A CA 1
ATOM 685 C C . ALA A 1 86 ? -2.054 12.891 11.614 1.00 91.75 86 ALA A C 1
ATOM 687 O O . ALA A 1 86 ? -1.939 13.093 10.407 1.00 91.75 86 ALA A O 1
ATOM 688 N N . ALA A 1 87 ? -1.421 13.643 12.525 1.00 92.12 87 ALA A N 1
ATOM 689 C CA . ALA A 1 87 ? -0.438 14.675 12.197 1.00 92.12 87 ALA A CA 1
ATOM 690 C C . ALA A 1 87 ? 1.012 14.146 12.150 1.00 92.12 87 ALA A C 1
ATOM 692 O O . ALA A 1 87 ? 1.916 14.884 11.756 1.00 92.12 87 ALA A O 1
ATOM 693 N N . ILE A 1 88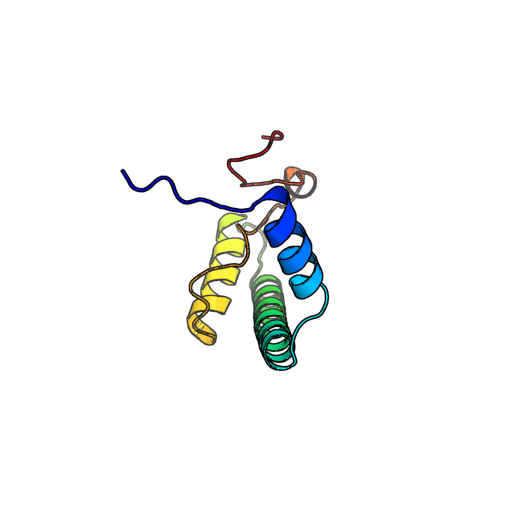 ? 1.252 12.887 12.534 1.00 90.25 88 ILE A N 1
ATOM 694 C CA . ILE A 1 88 ? 2.578 12.262 12.510 1.00 90.25 88 ILE A CA 1
ATOM 695 C C . ILE A 1 88 ? 2.797 11.639 11.128 1.00 90.25 88 ILE A C 1
ATOM 697 O O . ILE A 1 88 ? 2.155 10.656 10.765 1.00 90.25 88 ILE A O 1
ATOM 701 N N . LEU A 1 89 ? 3.728 12.201 10.349 1.00 89.19 89 LEU A N 1
ATOM 702 C CA . LEU A 1 89 ? 3.957 11.779 8.962 1.00 89.19 89 LEU A CA 1
ATOM 703 C C . LEU A 1 89 ? 4.352 10.302 8.850 1.00 89.19 89 LEU A C 1
ATOM 705 O O . LEU A 1 89 ? 3.889 9.612 7.950 1.00 89.19 89 LEU A O 1
ATOM 709 N N . HIS A 1 90 ? 5.229 9.827 9.736 1.00 88.69 90 HIS A N 1
ATOM 710 C CA . HIS A 1 90 ? 5.799 8.476 9.682 1.00 88.69 90 HIS A CA 1
ATOM 711 C C . HIS A 1 90 ? 5.259 7.592 10.817 1.00 88.69 90 HIS A C 1
ATOM 713 O O . HIS A 1 90 ? 5.966 6.748 11.364 1.00 88.69 90 HIS A O 1
ATOM 719 N N . TYR A 1 91 ? 3.986 7.790 11.176 1.00 88.31 91 TYR A N 1
ATOM 720 C CA . TYR A 1 91 ? 3.334 7.061 12.261 1.00 88.31 91 TYR A CA 1
ATOM 721 C C . TYR A 1 91 ? 3.419 5.539 12.065 1.00 88.31 91 TYR A C 1
ATOM 723 O O . TYR A 1 91 ? 3.007 5.010 11.030 1.00 88.31 91 TYR A O 1
ATOM 731 N N . GLY A 1 92 ? 3.949 4.835 13.070 1.00 75.88 92 GLY A N 1
ATOM 732 C CA . GLY A 1 92 ? 4.116 3.378 13.047 1.00 75.88 92 GLY A CA 1
ATOM 733 C C . GLY A 1 92 ? 5.308 2.874 12.221 1.00 75.88 92 GLY A C 1
ATOM 734 O O . GLY A 1 92 ? 5.472 1.661 12.069 1.00 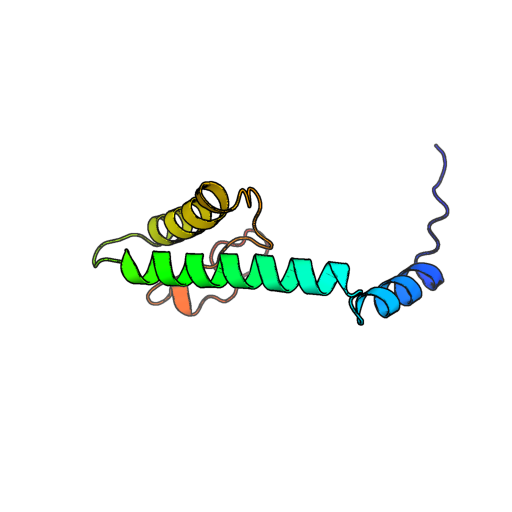75.88 92 GLY A O 1
ATOM 735 N N . HIS A 1 93 ? 6.152 3.765 11.686 1.00 72.50 93 HIS A N 1
ATOM 736 C CA . HIS A 1 93 ? 7.358 3.387 10.955 1.00 72.50 93 HIS A CA 1
ATOM 737 C C . HIS A 1 93 ? 8.584 3.351 11.878 1.00 72.50 93 HIS A C 1
ATOM 739 O O . HIS A 1 93 ? 8.937 4.349 12.491 1.00 72.50 93 HIS A O 1
ATOM 745 N N . ALA A 1 94 ? 9.295 2.219 11.923 1.00 60.78 94 ALA A N 1
ATOM 746 C CA . ALA A 1 94 ? 10.470 2.031 12.787 1.00 60.78 94 ALA A CA 1
ATOM 747 C C . ALA A 1 94 ? 11.700 2.887 12.406 1.00 60.78 94 ALA A C 1
ATOM 749 O O . ALA A 1 94 ? 12.712 2.841 13.099 1.00 60.78 94 ALA A O 1
ATOM 750 N N . GLY A 1 95 ? 11.647 3.601 11.277 1.00 60.47 95 GLY A N 1
ATOM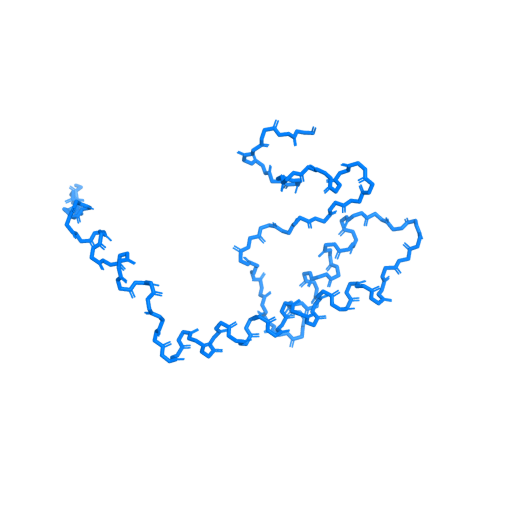 751 C CA . GLY A 1 95 ? 12.792 4.285 10.676 1.00 60.47 95 GLY A CA 1
ATOM 752 C C . GLY A 1 95 ? 12.844 5.809 10.817 1.00 60.47 95 GLY A C 1
ATOM 753 O O . GLY A 1 95 ? 13.807 6.370 10.309 1.00 60.47 95 GLY A O 1
ATOM 754 N N . GLU A 1 96 ? 11.869 6.496 11.435 1.00 61.81 96 GLU A N 1
ATOM 755 C CA . GLU A 1 96 ? 11.782 7.972 11.353 1.00 61.81 96 GLU A CA 1
ATOM 756 C C . GLU A 1 96 ? 11.174 8.690 12.588 1.00 61.81 96 GLU A C 1
ATOM 758 O O . GLU A 1 96 ? 10.502 8.055 13.394 1.00 61.81 96 GLU A O 1
ATOM 763 N N . PRO A 1 97 ? 11.458 10.004 12.779 1.00 50.06 97 PRO A N 1
ATOM 764 C CA . PRO A 1 97 ? 11.896 10.591 14.061 1.00 50.06 97 PRO A CA 1
ATOM 765 C C . PRO A 1 97 ? 10.801 11.117 15.001 1.00 50.06 97 PRO A C 1
ATOM 767 O O . PRO A 1 97 ? 11.129 11.644 16.063 1.00 50.06 97 PRO A O 1
ATOM 770 N N . ASN A 1 98 ? 9.529 11.022 14.621 1.00 52.69 98 ASN A N 1
ATOM 771 C CA . ASN A 1 98 ? 8.428 11.515 15.444 1.00 52.69 98 ASN A CA 1
ATOM 772 C C . ASN A 1 98 ? 7.701 10.319 16.064 1.00 52.69 98 ASN A C 1
ATOM 774 O O . ASN A 1 98 ? 6.871 9.695 15.398 1.00 52.69 98 ASN A O 1
ATOM 778 N N . GLU A 1 99 ? 8.066 10.015 17.313 1.00 50.50 99 GLU A N 1
ATOM 779 C CA . GLU A 1 99 ? 7.271 9.190 18.235 1.00 50.50 99 GLU A CA 1
ATOM 780 C C . GLU A 1 99 ? 6.007 9.930 18.690 1.00 50.50 99 GLU A C 1
ATOM 782 O O . GLU A 1 99 ? 6.106 11.138 19.019 1.00 50.50 99 GLU A O 1
#

Organism: NCBI:txid265537

Foldseek 3Di:
DPPPPDPCVPVVVVVVVVVVDDDPVVVVVVVVVVVQQVVLLVQLVVPDDPPDDQVVSVVSSCCSSCVVPVCNDDPDRDQRDDDPSVVPPQRPPPPDDDD

Radius of gyration: 18.66 Å; Cα contacts (8 Å, |Δi|>4): 59; chains: 1; bounding box: 53×28×41 Å

pLDDT: mean 90.01, std 13.04, range [49.38, 98.69]